Protein AF-A0A2S0Q8B3-F1 (afdb_monomer_lite)

Sequence (144 aa):
MQTRIHRLAHELIDRAQSKGKMDLIHDFALPIPMVVISEMLGVAEQDRAAFHHWSRVMTSTSKPIDGILAIPCLYQLVRFLRRLFREHRRNPQDDLTSALLQAESDGSKLSEDELIAMVALLLTAGHETTVNDIYAGLTKLVDV

Foldseek 3Di:
DVVVLVVLQVVLVVVCVVVVHDPCLVSHQQVRLLVVLCVQLVNDPVCSVLLSVLLCLLQPPPDPDPPVNNVVSVVVNLVVLVVSLVVCVVPPDPHPSNVLQPDDDPNHRDDSVSSVVVSSCSSRVRRPVSSVVSVVVVVVVPVD

Radius of gyration: 16.81 Å; chains: 1; bounding box: 39×33×42 Å

InterPro domains:
  IPR001128 Cytochrome P450 [PF00067] (80-142)
  IPR002397 Cytochrome P450, B-class [PR00359] (23-39)
  IPR002397 Cytochrome P450, B-class [PR00359] (40-55)
  IPR002397 Cytochrome P450, B-class [PR00359] (79-101)
  IPR036396 Cytochrome P450 superfamily [G3DSA:1.10.630.10] (1-143)
  IPR036396 Cytochrome P450 superfamily [SSF48264] (1-141)

Structure (mmCIF, N/CA/C/O backbone):
data_AF-A0A2S0Q8B3-F1
#
_entry.id   AF-A0A2S0Q8B3-F1
#
loop_
_atom_site.group_PDB
_atom_site.id
_atom_site.type_symbol
_atom_site.label_atom_id
_atom_site.label_alt_id
_atom_site.label_comp_id
_atom_site.label_asym_id
_atom_site.label_entity_id
_atom_site.label_seq_id
_atom_site.pdbx_PDB_ins_code
_atom_site.Cartn_x
_atom_site.Cartn_y
_atom_site.Cartn_z
_atom_site.occupancy
_atom_site.B_iso_or_equiv
_atom_site.auth_seq_id
_atom_site.auth_comp_id
_atom_site.auth_asym_id
_atom_site.auth_atom_id
_atom_site.pdbx_PDB_model_num
ATOM 1 N N . MET A 1 1 ? -10.451 4.123 -9.032 1.00 89.75 1 MET A N 1
ATOM 2 C CA . MET A 1 1 ? -9.928 4.055 -7.646 1.00 89.75 1 MET A CA 1
ATOM 3 C C . MET A 1 1 ? -10.877 4.647 -6.595 1.00 89.75 1 MET A C 1
ATOM 5 O O . MET A 1 1 ? -11.145 3.970 -5.615 1.00 89.75 1 MET A O 1
ATOM 9 N N . GLN A 1 2 ? -11.452 5.844 -6.778 1.00 92.50 2 GLN A N 1
ATOM 10 C CA . GLN A 1 2 ? -12.346 6.476 -5.782 1.00 92.50 2 GLN A CA 1
ATOM 11 C C . GLN A 1 2 ? -13.451 5.553 -5.229 1.00 92.50 2 GLN A C 1
ATOM 13 O O . GLN A 1 2 ? -13.581 5.401 -4.017 1.00 92.50 2 GLN A O 1
ATOM 18 N N . THR A 1 3 ? -14.200 4.870 -6.102 1.00 95.88 3 THR A N 1
ATOM 19 C CA . THR A 1 3 ? -15.248 3.911 -5.703 1.00 95.88 3 THR A CA 1
ATOM 20 C C . THR A 1 3 ? -14.720 2.805 -4.788 1.00 95.88 3 THR A C 1
ATOM 22 O O . THR A 1 3 ? -15.410 2.367 -3.870 1.00 95.88 3 THR A O 1
ATOM 25 N N . ARG A 1 4 ? -13.483 2.355 -5.017 1.00 93.75 4 ARG A N 1
ATOM 26 C CA . ARG A 1 4 ? -12.845 1.307 -4.223 1.00 93.75 4 ARG A CA 1
ATOM 27 C C . ARG A 1 4 ? -12.449 1.809 -2.837 1.00 93.75 4 ARG A C 1
ATOM 29 O O . ARG A 1 4 ? -12.716 1.109 -1.864 1.00 93.75 4 ARG A O 1
ATOM 36 N N . ILE A 1 5 ? -11.898 3.020 -2.749 1.00 95.75 5 ILE A N 1
ATOM 37 C CA . ILE A 1 5 ? -11.585 3.686 -1.474 1.00 95.75 5 ILE A CA 1
ATOM 38 C C . ILE A 1 5 ? -12.863 3.874 -0.651 1.00 95.75 5 ILE A C 1
ATOM 40 O O . ILE A 1 5 ? -12.891 3.516 0.522 1.00 95.75 5 ILE A O 1
ATOM 44 N N . HIS A 1 6 ? -13.945 4.353 -1.275 1.00 96.69 6 HIS A N 1
ATOM 45 C CA . HIS A 1 6 ? -15.244 4.485 -0.610 1.00 96.69 6 HIS A CA 1
ATOM 46 C C . HIS A 1 6 ? -15.729 3.146 -0.057 1.00 96.69 6 HIS A C 1
ATOM 48 O O . HIS A 1 6 ? -16.119 3.073 1.105 1.00 96.69 6 HIS A O 1
ATOM 54 N N . ARG A 1 7 ? -15.677 2.080 -0.863 1.00 97.31 7 ARG A N 1
ATOM 55 C CA . ARG A 1 7 ? -16.078 0.743 -0.417 1.00 97.31 7 ARG A CA 1
ATOM 56 C C . ARG A 1 7 ? -15.231 0.261 0.759 1.00 97.31 7 ARG A C 1
ATOM 58 O O . ARG A 1 7 ? -15.790 -0.207 1.739 1.00 97.31 7 ARG A O 1
ATOM 65 N N . LEU A 1 8 ? -13.910 0.427 0.682 1.00 96.62 8 LEU A N 1
ATOM 66 C CA . LEU A 1 8 ? -12.996 0.050 1.760 1.00 96.62 8 LEU A CA 1
ATOM 67 C C . LEU A 1 8 ? -13.329 0.782 3.063 1.00 96.62 8 LEU A C 1
ATOM 69 O O . LEU A 1 8 ? -13.400 0.157 4.113 1.00 96.62 8 LEU A O 1
ATOM 73 N N . AL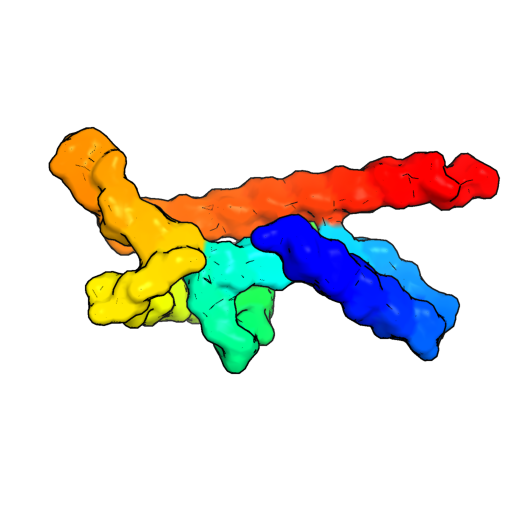A A 1 9 ? -13.557 2.094 2.997 1.00 96.31 9 ALA A N 1
ATOM 74 C CA . ALA A 1 9 ? -13.921 2.874 4.173 1.00 96.31 9 ALA A CA 1
ATOM 75 C C . ALA A 1 9 ? -15.216 2.355 4.819 1.00 96.31 9 ALA A C 1
ATOM 77 O O . ALA A 1 9 ? -15.246 2.165 6.032 1.00 96.31 9 ALA A O 1
ATOM 78 N N . HIS A 1 10 ? -16.247 2.050 4.023 1.00 97.12 10 HIS A N 1
ATOM 79 C CA . HIS A 1 10 ? -17.493 1.472 4.540 1.00 97.12 10 HIS A CA 1
ATOM 80 C C . HIS A 1 10 ? -17.265 0.084 5.151 1.00 97.12 10 HIS A C 1
ATOM 82 O O . HIS A 1 10 ? -17.685 -0.152 6.274 1.00 97.12 10 HIS A O 1
ATOM 88 N N . GLU A 1 11 ? -16.510 -0.796 4.485 1.00 96.50 11 GLU A N 1
ATOM 89 C CA . GLU A 1 11 ? -16.175 -2.128 5.011 1.00 96.50 11 GLU A CA 1
ATOM 90 C C . GLU A 1 11 ? -15.476 -2.058 6.381 1.00 96.50 11 GLU A C 1
ATOM 92 O O . GLU A 1 11 ? -15.726 -2.891 7.254 1.00 96.50 11 GLU A O 1
ATOM 97 N N . LEU A 1 12 ? -14.584 -1.084 6.580 1.00 95.94 12 LEU A N 1
ATOM 98 C CA . LEU A 1 12 ? -13.888 -0.883 7.853 1.00 95.94 12 LEU A CA 1
ATOM 99 C C . LEU A 1 12 ? -14.830 -0.328 8.933 1.00 95.94 12 LEU A C 1
ATOM 101 O O . LEU A 1 12 ? -14.797 -0.805 10.069 1.00 95.94 12 LEU A O 1
ATOM 105 N N . ILE A 1 13 ? -15.704 0.615 8.572 1.00 95.31 13 ILE A N 1
ATOM 106 C CA . ILE A 1 13 ? -16.716 1.181 9.476 1.00 95.31 13 ILE A CA 1
ATOM 107 C C . ILE A 1 13 ? -17.717 0.106 9.910 1.00 95.31 13 ILE A C 1
ATOM 109 O O . ILE A 1 13 ? -17.953 -0.045 11.106 1.00 95.31 13 ILE A O 1
ATOM 113 N N . ASP A 1 14 ? -18.239 -0.699 8.984 1.00 96.75 14 ASP A N 1
ATOM 114 C CA . ASP A 1 14 ? -19.199 -1.773 9.274 1.00 96.75 14 ASP A CA 1
ATOM 115 C C . ASP A 1 14 ? -18.602 -2.805 10.249 1.00 96.75 14 ASP A C 1
ATOM 117 O O . ASP A 1 14 ? -19.239 -3.247 11.215 1.00 96.75 14 ASP A O 1
ATOM 121 N N . ARG A 1 15 ? -17.321 -3.153 10.057 1.00 94.56 15 ARG A N 1
ATOM 122 C CA . ARG A 1 15 ? -16.579 -4.025 10.982 1.00 94.56 15 ARG A CA 1
ATOM 123 C C . ARG A 1 15 ? -16.430 -3.399 12.363 1.00 94.56 15 ARG A C 1
ATOM 125 O O . ARG A 1 15 ? -16.565 -4.109 13.355 1.00 94.56 15 ARG A O 1
ATOM 132 N N . ALA A 1 16 ? -16.157 -2.104 12.458 1.00 93.62 16 ALA A N 1
ATOM 133 C CA . ALA A 1 16 ? -16.065 -1.423 13.745 1.00 93.62 16 ALA A CA 1
ATOM 134 C C . ALA A 1 16 ? -17.433 -1.315 14.440 1.00 93.62 16 ALA A C 1
ATOM 136 O O . ALA A 1 16 ? -17.542 -1.565 15.642 1.00 93.62 16 ALA A O 1
ATOM 137 N N . GLN A 1 17 ? -18.495 -1.035 13.681 1.00 94.00 17 GLN A N 1
ATOM 138 C CA . GLN A 1 17 ? -19.859 -0.944 14.192 1.00 94.00 17 GLN A CA 1
ATOM 139 C C . GLN A 1 17 ? -20.316 -2.269 14.811 1.00 94.00 17 GLN A C 1
ATOM 141 O O . GLN A 1 17 ? -20.856 -2.271 15.914 1.00 94.00 17 GLN A O 1
ATOM 146 N N . SER A 1 18 ? -20.020 -3.403 14.166 1.00 93.69 18 SER A N 1
ATOM 147 C CA . SER A 1 18 ? -20.320 -4.730 14.731 1.00 93.69 18 SER A CA 1
ATOM 148 C C . SER A 1 18 ? -19.560 -5.044 16.031 1.00 93.69 18 SER A C 1
ATOM 150 O O . SER A 1 18 ? -20.060 -5.802 16.858 1.00 93.69 18 SER A O 1
ATOM 152 N N . LYS A 1 19 ? -18.386 -4.434 16.257 1.00 92.88 19 LYS A N 1
ATOM 153 C CA . LYS A 1 19 ? -17.630 -4.530 17.522 1.00 92.88 19 LYS A CA 1
ATOM 154 C C . LYS A 1 19 ? -18.133 -3.562 18.604 1.00 92.88 19 LYS A C 1
ATOM 156 O O . LYS A 1 19 ? -17.756 -3.719 19.764 1.00 92.88 19 LYS A O 1
ATOM 161 N N . GLY A 1 20 ? -18.904 -2.534 18.236 1.00 94.00 20 GLY A N 1
ATOM 162 C CA . GLY A 1 20 ? -19.355 -1.458 19.128 1.00 94.00 20 GLY A CA 1
ATOM 163 C C . GLY A 1 20 ? -18.250 -0.503 19.605 1.00 94.00 20 GLY A C 1
ATOM 164 O O . GLY A 1 20 ? -18.497 0.341 20.461 1.00 94.00 20 GLY A O 1
ATOM 165 N N . LYS A 1 21 ? -17.026 -0.641 19.082 1.00 92.00 21 LYS A N 1
ATOM 166 C CA . LYS A 1 21 ? -15.867 0.209 19.385 1.00 92.00 21 LYS A CA 1
ATOM 167 C C . LYS A 1 21 ? -14.875 0.182 18.225 1.00 92.00 21 LYS A C 1
ATOM 169 O O . LYS A 1 21 ? -14.818 -0.802 17.488 1.00 92.00 21 LYS A O 1
ATOM 174 N N . MET A 1 22 ? -14.065 1.229 18.116 1.00 92.25 22 MET A N 1
ATOM 175 C CA . MET A 1 22 ? -13.051 1.376 17.075 1.00 92.25 22 MET A CA 1
ATOM 176 C C . MET A 1 22 ? -11.777 1.972 17.665 1.00 92.25 22 MET A C 1
ATOM 178 O O . MET A 1 22 ? -11.832 3.023 18.300 1.00 92.25 22 MET A O 1
ATOM 182 N N . ASP A 1 23 ? -10.636 1.335 17.421 1.00 92.62 23 ASP A N 1
ATOM 183 C CA . ASP A 1 23 ? -9.356 2.035 17.464 1.00 92.62 23 ASP A CA 1
ATOM 184 C C . ASP A 1 23 ? -9.181 2.744 16.121 1.00 92.62 23 ASP A C 1
ATOM 186 O O . ASP A 1 23 ? -8.965 2.096 15.098 1.00 92.62 23 ASP A O 1
ATOM 190 N N . LEU A 1 24 ? -9.313 4.071 16.099 1.00 92.06 24 LEU A N 1
ATOM 191 C CA . LEU A 1 24 ? -9.297 4.822 14.845 1.00 92.06 24 LEU A CA 1
ATOM 192 C C . LEU A 1 24 ? -8.033 4.555 14.012 1.00 92.06 24 LEU A C 1
ATOM 194 O O . LEU A 1 24 ? -8.102 4.468 12.786 1.00 92.06 24 LEU A O 1
ATOM 198 N N . ILE A 1 25 ? -6.880 4.411 14.662 1.00 91.19 25 ILE A N 1
ATOM 199 C CA . ILE A 1 25 ? -5.616 4.213 13.963 1.00 91.19 25 ILE A CA 1
ATOM 200 C C . ILE A 1 25 ? -5.538 2.784 13.427 1.00 91.19 25 ILE A C 1
ATOM 202 O O . ILE A 1 25 ? -5.295 2.582 12.237 1.00 91.19 25 ILE A O 1
ATOM 206 N N . HIS A 1 26 ? -5.767 1.788 14.282 1.00 90.81 26 HIS A N 1
ATOM 207 C CA . HIS A 1 26 ? -5.584 0.383 13.918 1.00 90.81 26 HIS A CA 1
ATOM 208 C C . HIS A 1 26 ? -6.719 -0.205 13.078 1.00 90.81 26 HIS A C 1
ATOM 210 O O . HIS A 1 26 ? -6.443 -1.000 12.178 1.00 90.81 26 HIS A O 1
ATOM 216 N N . ASP A 1 27 ? -7.967 0.176 13.342 1.00 93.12 27 ASP A N 1
ATOM 217 C CA . ASP A 1 27 ? -9.138 -0.369 12.655 1.00 93.12 27 ASP A CA 1
ATOM 218 C C . ASP A 1 27 ? -9.503 0.414 11.377 1.00 93.12 27 ASP A C 1
ATOM 220 O O . ASP A 1 27 ? -10.187 -0.148 10.523 1.00 93.12 27 ASP A O 1
ATOM 224 N N . PHE A 1 28 ? -9.052 1.669 11.205 1.00 94.06 28 PHE A N 1
ATOM 225 C CA . PHE A 1 28 ? -9.476 2.515 10.075 1.00 94.06 28 PHE A CA 1
ATOM 226 C C . PHE A 1 28 ? -8.332 3.225 9.332 1.00 94.06 28 PHE A C 1
ATOM 228 O O . PHE A 1 28 ? -8.174 3.018 8.128 1.00 94.06 28 PHE A O 1
ATOM 235 N N . ALA A 1 29 ? -7.502 4.020 10.012 1.00 93.94 29 ALA A N 1
ATOM 236 C CA . ALA A 1 29 ? -6.511 4.867 9.341 1.00 93.94 29 ALA A CA 1
ATOM 237 C C . ALA A 1 29 ? -5.344 4.075 8.726 1.00 93.94 29 ALA A C 1
ATOM 239 O O . ALA A 1 29 ? -4.958 4.351 7.594 1.00 93.94 29 ALA A O 1
ATOM 240 N N . LEU A 1 30 ? -4.796 3.073 9.427 1.00 91.50 30 LEU A N 1
ATOM 241 C CA . LEU A 1 30 ? -3.690 2.241 8.924 1.00 91.50 30 LEU A CA 1
ATOM 242 C C . LEU A 1 30 ? -4.091 1.317 7.756 1.00 91.50 30 LEU A C 1
AT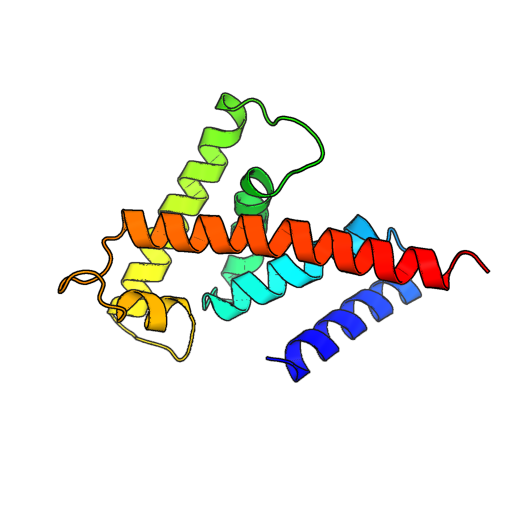OM 244 O O . LEU A 1 30 ? -3.313 1.212 6.800 1.00 91.50 30 LEU A O 1
ATOM 248 N N . PRO A 1 31 ? -5.257 0.632 7.783 1.00 92.75 31 PRO A N 1
ATOM 249 C CA . PRO A 1 31 ? -5.653 -0.256 6.691 1.00 92.75 31 PRO A CA 1
ATOM 250 C C . PRO A 1 31 ? -5.839 0.444 5.341 1.00 92.75 31 PRO A C 1
ATOM 252 O O . PRO A 1 31 ? -5.499 -0.138 4.312 1.00 92.75 31 PRO A O 1
ATOM 255 N N . ILE A 1 32 ? -6.356 1.678 5.328 1.00 95.00 32 ILE A N 1
ATOM 256 C CA . ILE A 1 32 ? -6.723 2.386 4.092 1.00 95.00 32 ILE A CA 1
ATOM 257 C C . ILE A 1 32 ? -5.547 2.538 3.113 1.00 95.00 32 ILE A C 1
ATOM 259 O O . ILE A 1 32 ? -5.624 1.967 2.022 1.00 95.00 32 ILE A O 1
ATOM 263 N N . PRO A 1 33 ? -4.450 3.243 3.449 1.00 93.88 33 PRO A N 1
ATOM 264 C CA . PRO A 1 33 ? -3.353 3.445 2.508 1.00 93.88 33 PRO A CA 1
ATOM 265 C C . PRO A 1 33 ? -2.671 2.128 2.140 1.00 93.88 33 PRO A C 1
ATOM 267 O O . PRO A 1 33 ? -2.292 1.934 0.990 1.00 93.88 33 PRO A O 1
ATOM 270 N N . MET A 1 34 ? -2.563 1.187 3.082 1.00 93.19 34 MET A N 1
ATOM 271 C CA . MET A 1 34 ? -1.912 -0.099 2.835 1.00 93.19 34 MET A CA 1
ATOM 272 C C . MET A 1 34 ? -2.670 -0.937 1.791 1.00 93.19 34 MET A C 1
ATOM 274 O O . MET A 1 34 ? -2.069 -1.461 0.850 1.00 93.19 34 MET A O 1
ATOM 278 N N . VAL A 1 35 ? -3.999 -1.030 1.913 1.00 94.44 35 VAL A N 1
ATOM 279 C CA . VAL A 1 35 ? -4.840 -1.727 0.929 1.00 94.44 35 VAL A CA 1
ATOM 280 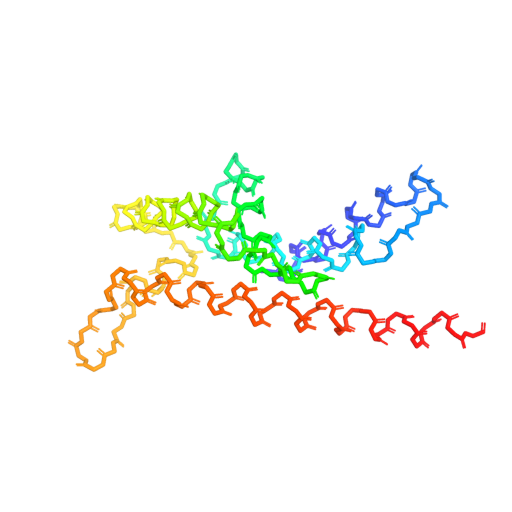C C . VAL A 1 35 ? -4.783 -1.010 -0.417 1.00 94.44 35 VAL A C 1
ATOM 282 O O . VAL A 1 35 ? -4.513 -1.659 -1.426 1.00 94.44 35 VAL A O 1
ATOM 285 N N . VAL A 1 36 ? -4.967 0.314 -0.431 1.00 95.06 36 VAL A N 1
ATOM 286 C CA . VAL A 1 36 ? -4.988 1.113 -1.666 1.00 95.06 36 VAL A CA 1
ATOM 287 C C . VAL A 1 36 ? -3.671 0.991 -2.427 1.00 95.06 36 VAL A C 1
ATOM 289 O O . VAL A 1 36 ? -3.697 0.681 -3.615 1.00 95.06 36 VAL A O 1
ATOM 292 N N . ILE A 1 37 ? -2.525 1.143 -1.758 1.00 94.94 37 ILE A N 1
ATOM 293 C CA . ILE A 1 37 ? -1.210 1.010 -2.398 1.00 94.94 37 ILE A CA 1
ATOM 294 C C . ILE A 1 37 ? -1.009 -0.413 -2.925 1.00 94.94 37 ILE A C 1
ATOM 296 O O . ILE A 1 37 ? -0.590 -0.576 -4.067 1.00 94.94 37 ILE A O 1
ATOM 300 N N . SER A 1 38 ? -1.357 -1.453 -2.155 1.00 95.38 38 SER A N 1
ATOM 301 C CA . SER A 1 38 ? -1.221 -2.834 -2.645 1.00 95.38 38 SER A CA 1
ATOM 302 C C . SER A 1 38 ? -2.081 -3.109 -3.884 1.00 95.38 38 SER A C 1
ATOM 304 O O . SER A 1 38 ? -1.632 -3.785 -4.805 1.00 95.38 38 SER A O 1
ATOM 306 N N . GLU A 1 39 ? -3.286 -2.538 -3.953 1.00 95.38 39 GLU A N 1
ATOM 307 C CA . GLU A 1 39 ? -4.156 -2.655 -5.125 1.00 95.38 39 GLU A CA 1
ATOM 308 C C . GLU A 1 39 ? -3.625 -1.867 -6.320 1.00 95.38 39 GLU A C 1
ATOM 310 O O . GLU A 1 39 ? -3.621 -2.388 -7.431 1.00 95.38 39 GLU A O 1
ATOM 315 N N . MET A 1 40 ? -3.122 -0.649 -6.100 1.00 95.25 40 MET A N 1
ATOM 316 C CA . MET A 1 40 ? -2.498 0.154 -7.156 1.00 95.25 40 MET A CA 1
ATOM 317 C C . MET A 1 40 ? -1.266 -0.528 -7.751 1.00 95.25 40 MET A C 1
ATOM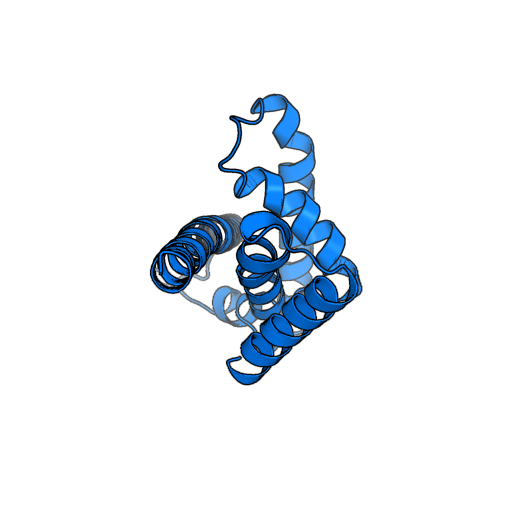 319 O O . MET A 1 40 ? -1.026 -0.396 -8.944 1.00 95.25 40 MET A O 1
ATOM 323 N N . LEU A 1 41 ? -0.497 -1.256 -6.940 1.00 96.06 41 LEU A N 1
ATOM 324 C CA . LEU A 1 41 ? 0.674 -2.020 -7.377 1.00 96.06 41 LEU A CA 1
ATOM 325 C C . LEU A 1 41 ? 0.324 -3.337 -8.089 1.00 96.06 41 LEU A C 1
ATOM 327 O O . LEU A 1 41 ? 1.242 -4.056 -8.478 1.00 96.06 41 LEU A O 1
ATOM 331 N N . GLY A 1 42 ? -0.954 -3.693 -8.235 1.00 96.19 42 GLY A N 1
ATOM 332 C CA . GLY A 1 42 ? -1.336 -4.958 -8.870 1.00 96.19 42 GLY A CA 1
ATOM 333 C C . GLY A 1 42 ? -1.099 -6.188 -7.986 1.00 96.19 42 GLY A C 1
ATOM 334 O O . GLY A 1 42 ? -0.971 -7.307 -8.482 1.00 96.19 42 GLY A O 1
ATOM 335 N N . VAL A 1 43 ? -1.024 -6.025 -6.659 1.00 97.12 43 VAL A N 1
ATOM 336 C CA . VAL A 1 43 ? -0.856 -7.164 -5.744 1.00 97.12 43 VAL A CA 1
ATOM 337 C C . VAL A 1 43 ? -2.134 -8.004 -5.719 1.00 97.12 43 VAL A C 1
ATOM 339 O O . VAL A 1 43 ? -3.209 -7.546 -5.303 1.00 97.12 43 VAL A O 1
ATOM 342 N N . ALA A 1 44 ? -1.998 -9.264 -6.133 1.00 94.94 44 ALA A N 1
ATOM 343 C CA . ALA A 1 44 ? -3.082 -10.234 -6.135 1.00 94.94 44 ALA A CA 1
ATOM 344 C C . ALA A 1 44 ? -3.642 -10.456 -4.723 1.00 94.94 44 ALA A C 1
ATOM 346 O O . ALA A 1 44 ? -2.906 -10.427 -3.736 1.00 94.94 44 ALA A O 1
ATOM 347 N N . GLU A 1 45 ? -4.951 -10.686 -4.621 1.00 92.19 45 GLU A N 1
ATOM 348 C CA . GLU A 1 45 ? -5.674 -10.747 -3.345 1.00 92.19 45 GLU A CA 1
ATOM 349 C C . GLU A 1 45 ? -5.059 -11.742 -2.352 1.00 92.19 45 GLU A C 1
ATOM 351 O O . GLU A 1 45 ? -4.848 -11.396 -1.189 1.00 92.19 45 GLU A O 1
ATOM 356 N N . GLN A 1 46 ? -4.671 -12.928 -2.830 1.00 94.81 46 GLN A N 1
ATOM 357 C CA . GLN A 1 46 ? -4.045 -13.973 -2.018 1.00 94.81 46 GLN A CA 1
ATOM 358 C C . GLN A 1 46 ? -2.689 -13.573 -1.415 1.00 94.81 46 GLN A C 1
ATOM 360 O O . GLN A 1 46 ? -2.285 -14.119 -0.391 1.00 94.81 46 GLN A O 1
ATOM 365 N N . ASP A 1 47 ? -1.983 -12.623 -2.031 1.00 95.94 47 ASP A N 1
ATOM 366 C CA . ASP A 1 47 ? -0.663 -12.176 -1.593 1.00 95.94 47 ASP A CA 1
ATOM 367 C C . ASP A 1 47 ? -0.731 -10.930 -0.688 1.00 95.94 47 ASP A C 1
ATOM 369 O O . ASP A 1 47 ? 0.242 -10.620 0.005 1.00 95.94 47 ASP A O 1
ATOM 373 N N . ARG A 1 48 ? -1.871 -10.219 -0.644 1.00 93.31 48 ARG A N 1
ATOM 374 C CA . ARG A 1 48 ? -2.002 -8.931 0.067 1.00 93.31 48 ARG A CA 1
ATOM 375 C C . ARG A 1 48 ? -1.676 -9.033 1.547 1.00 93.31 48 ARG A C 1
ATOM 377 O O . ARG A 1 48 ? -0.959 -8.183 2.058 1.00 93.31 48 ARG A O 1
ATOM 384 N N . ALA A 1 49 ? -2.146 -10.078 2.229 1.00 92.69 49 ALA A N 1
ATOM 385 C CA . ALA A 1 49 ? -1.889 -10.249 3.659 1.00 92.69 49 ALA A CA 1
ATOM 386 C C . ALA A 1 49 ? -0.386 -10.382 3.964 1.00 92.69 49 ALA A C 1
ATOM 388 O O . ALA A 1 49 ? 0.119 -9.768 4.905 1.00 92.69 49 ALA A O 1
ATOM 389 N N . ALA A 1 50 ? 0.338 -11.147 3.143 1.00 93.81 50 ALA A N 1
ATOM 390 C CA . ALA A 1 50 ? 1.775 -11.330 3.294 1.00 93.81 50 ALA A CA 1
ATOM 391 C C . ALA A 1 50 ? 2.537 -10.044 2.938 1.00 93.81 50 ALA A C 1
ATOM 393 O O . ALA A 1 50 ? 3.394 -9.603 3.703 1.00 93.81 50 ALA A O 1
ATOM 394 N N . PHE A 1 51 ? 2.152 -9.391 1.837 1.00 94.88 51 PHE A N 1
ATOM 395 C CA . PHE A 1 51 ? 2.687 -8.091 1.441 1.00 94.88 51 PHE A CA 1
ATOM 396 C C . PHE A 1 51 ? 2.521 -7.048 2.554 1.00 94.88 51 PHE A C 1
ATOM 398 O O . PHE A 1 51 ? 3.507 -6.458 2.983 1.00 94.88 51 PHE A O 1
ATOM 405 N N . HIS A 1 52 ? 1.313 -6.889 3.104 1.00 92.12 52 HIS A N 1
ATOM 406 C CA . HIS A 1 52 ? 1.038 -5.959 4.207 1.00 92.12 52 HIS A CA 1
ATOM 407 C C . HIS A 1 52 ? 1.880 -6.266 5.443 1.00 92.12 52 HIS A C 1
ATOM 409 O O . HIS A 1 52 ? 2.390 -5.346 6.081 1.0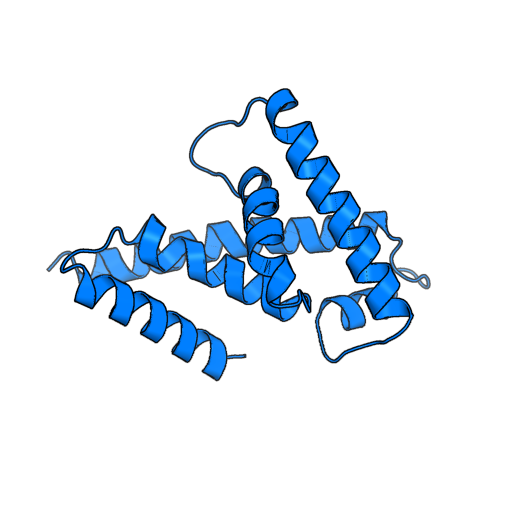0 92.12 52 HIS A O 1
ATOM 415 N N . HIS A 1 53 ? 2.047 -7.548 5.776 1.00 91.19 53 HIS A N 1
ATOM 416 C CA . HIS A 1 53 ? 2.870 -7.964 6.906 1.00 91.19 53 HIS A CA 1
ATOM 417 C C . HIS A 1 53 ? 4.330 -7.519 6.744 1.00 91.19 53 HIS A C 1
ATOM 419 O O . HIS A 1 53 ? 4.887 -6.926 7.667 1.00 91.19 53 HIS A O 1
ATOM 425 N N . TRP A 1 54 ? 4.935 -7.746 5.574 1.00 92.56 54 TRP A N 1
ATOM 426 C CA . TRP A 1 54 ? 6.320 -7.338 5.328 1.00 92.56 54 TRP A CA 1
ATOM 427 C C . TRP A 1 54 ? 6.470 -5.818 5.187 1.00 92.56 54 TRP A C 1
ATOM 429 O O . TRP A 1 54 ? 7.418 -5.249 5.725 1.00 92.56 54 TRP A O 1
ATOM 439 N N . SER A 1 55 ? 5.516 -5.145 4.536 1.00 90.25 55 SER A N 1
ATOM 440 C CA . SER A 1 55 ? 5.512 -3.686 4.367 1.00 90.25 55 SER A CA 1
ATOM 441 C C . SER A 1 55 ? 5.370 -2.934 5.688 1.00 90.25 55 SER A C 1
ATOM 443 O O . SER A 1 55 ? 5.930 -1.851 5.830 1.00 90.25 55 SER A O 1
ATOM 445 N N . ARG A 1 56 ? 4.694 -3.512 6.689 1.00 86.44 56 ARG A N 1
ATOM 446 C CA . ARG A 1 56 ? 4.522 -2.884 8.009 1.00 86.44 56 ARG A CA 1
ATOM 447 C C . ARG A 1 56 ? 5.847 -2.579 8.708 1.00 86.44 56 ARG A C 1
ATOM 449 O O . ARG A 1 56 ? 5.912 -1.633 9.482 1.00 86.44 56 ARG A O 1
ATOM 456 N N . VAL A 1 57 ? 6.900 -3.350 8.438 1.00 82.62 57 VAL A N 1
ATOM 457 C CA . VAL A 1 57 ? 8.237 -3.088 8.994 1.00 82.62 57 VAL A CA 1
ATOM 458 C C . VAL A 1 57 ? 8.823 -1.789 8.439 1.00 82.62 57 VAL A C 1
ATOM 460 O O . VAL A 1 57 ? 9.487 -1.063 9.169 1.00 82.62 57 VAL A O 1
ATOM 463 N N . MET A 1 58 ? 8.535 -1.462 7.178 1.00 79.75 58 MET A N 1
ATOM 464 C CA . MET A 1 58 ? 8.984 -0.209 6.568 1.00 79.75 58 MET A CA 1
ATOM 465 C C . MET A 1 58 ? 8.170 1.001 7.003 1.00 79.75 58 MET A C 1
ATOM 467 O O . MET A 1 58 ? 8.701 2.103 7.030 1.00 79.75 58 MET A O 1
ATOM 471 N N . THR A 1 59 ? 6.887 0.807 7.304 1.00 79.38 59 THR A N 1
ATOM 472 C CA . THR A 1 59 ? 5.958 1.906 7.594 1.00 79.38 59 THR A CA 1
ATOM 473 C C . THR A 1 59 ? 5.659 2.075 9.086 1.00 79.38 59 THR A C 1
ATOM 475 O O . THR A 1 59 ? 4.785 2.850 9.470 1.00 79.38 59 THR A O 1
ATOM 478 N N . SER A 1 60 ? 6.337 1.314 9.948 1.00 73.56 60 SER A N 1
ATOM 479 C CA . SER A 1 60 ? 6.136 1.360 11.395 1.00 73.56 60 SER A CA 1
ATOM 480 C C . SER A 1 60 ? 6.735 2.633 11.992 1.00 73.56 60 SER A C 1
ATOM 482 O O . SER A 1 60 ? 7.943 2.728 12.183 1.00 73.56 60 SER A O 1
ATOM 484 N N . THR A 1 61 ? 5.868 3.555 12.403 1.00 58.66 61 THR A N 1
ATOM 485 C CA . THR A 1 61 ? 6.231 4.809 13.088 1.00 58.66 61 THR A CA 1
ATOM 486 C C . THR A 1 61 ? 6.350 4.671 14.610 1.00 58.66 61 THR A C 1
ATOM 488 O O . THR A 1 61 ? 6.837 5.572 15.287 1.00 58.66 61 THR A O 1
ATOM 491 N N . SER A 1 62 ? 5.883 3.555 15.183 1.00 55.97 62 SER A N 1
ATOM 492 C CA . SER A 1 62 ? 5.597 3.453 16.625 1.00 55.97 62 SER A CA 1
ATOM 493 C C . SER A 1 62 ? 6.809 3.087 17.485 1.00 55.97 62 SER A C 1
ATOM 495 O O . SER A 1 62 ? 6.828 3.392 18.676 1.00 55.97 62 SER A O 1
ATOM 497 N N . LYS A 1 63 ? 7.796 2.386 16.917 1.00 58.09 63 LYS A N 1
ATOM 498 C CA . LYS A 1 63 ? 9.051 1.998 17.579 1.00 58.09 63 LYS A CA 1
ATOM 499 C C . LYS A 1 63 ? 10.149 1.866 16.524 1.00 58.09 63 LYS A C 1
ATOM 501 O O . LYS A 1 63 ? 9.855 1.312 15.463 1.00 58.09 63 LYS A O 1
ATOM 506 N N . PRO A 1 64 ? 11.398 2.274 16.816 1.00 56.75 64 PRO A N 1
ATOM 507 C CA . PRO A 1 64 ? 12.541 1.826 16.037 1.00 56.75 64 PRO A CA 1
ATOM 508 C C . PRO A 1 64 ? 12.536 0.301 16.078 1.00 56.75 64 PRO A C 1
ATOM 510 O O . PRO A 1 64 ? 12.718 -0.304 17.137 1.00 56.75 64 PRO A O 1
ATOM 513 N N . ILE A 1 65 ? 12.235 -0.329 14.948 1.00 63.16 65 ILE A N 1
ATOM 514 C CA . ILE A 1 65 ? 12.488 -1.755 14.805 1.00 63.16 65 ILE A CA 1
ATOM 515 C C . ILE A 1 65 ? 14.007 -1.877 14.821 1.00 63.16 65 ILE A C 1
ATOM 517 O O . ILE A 1 65 ? 14.685 -1.129 14.116 1.00 63.16 65 ILE A O 1
ATOM 521 N N . ASP A 1 66 ? 14.542 -2.773 15.650 1.00 68.19 66 ASP A N 1
ATOM 522 C CA . ASP A 1 66 ? 15.957 -3.116 15.562 1.00 68.19 66 ASP A CA 1
ATOM 523 C C . ASP A 1 66 ? 16.243 -3.468 14.099 1.00 68.19 66 ASP A C 1
ATOM 525 O O . ASP A 1 66 ? 15.620 -4.377 13.541 1.00 68.19 66 ASP A O 1
ATOM 529 N N . GLY A 1 67 ? 17.135 -2.704 13.463 1.00 69.06 67 GLY A N 1
ATOM 530 C CA . GLY A 1 67 ? 17.420 -2.842 12.041 1.00 69.06 67 GLY A CA 1
ATOM 531 C C . GLY A 1 67 ? 17.761 -4.284 11.668 1.00 69.06 67 GLY A C 1
ATOM 532 O O . GLY A 1 67 ? 17.408 -4.718 10.577 1.00 69.06 67 GLY A O 1
ATOM 533 N N . ILE A 1 68 ? 18.340 -5.055 12.598 1.00 75.69 68 ILE A N 1
ATOM 534 C CA . ILE A 1 68 ? 18.649 -6.477 12.426 1.00 75.69 68 ILE A CA 1
ATOM 535 C C . ILE A 1 68 ? 17.373 -7.332 12.386 1.00 75.69 68 ILE A C 1
ATOM 537 O O . ILE A 1 68 ? 17.243 -8.210 11.531 1.00 75.69 68 ILE A O 1
ATOM 541 N N . LEU A 1 69 ? 16.402 -7.063 13.262 1.00 79.38 69 LEU A N 1
ATOM 542 C CA . LEU A 1 69 ? 15.125 -7.787 13.307 1.00 79.38 69 LEU A CA 1
ATOM 543 C C . LEU A 1 69 ? 14.234 -7.492 12.088 1.00 79.38 69 LEU A C 1
ATOM 545 O O . LEU A 1 69 ? 13.386 -8.312 11.737 1.00 79.38 69 LEU A O 1
ATOM 549 N N . ALA A 1 70 ? 14.439 -6.355 11.417 1.00 84.19 70 ALA A N 1
ATOM 550 C CA . ALA A 1 70 ? 13.732 -5.988 10.189 1.00 84.19 70 ALA A CA 1
ATOM 551 C C . ALA A 1 70 ? 14.226 -6.744 8.939 1.00 84.19 70 ALA A C 1
ATOM 553 O O . ALA A 1 70 ? 13.449 -6.929 7.995 1.00 84.19 70 ALA A O 1
ATOM 554 N N . ILE A 1 71 ? 15.488 -7.204 8.926 1.00 87.19 71 ILE A N 1
ATOM 555 C CA . ILE A 1 71 ? 16.148 -7.799 7.745 1.00 87.19 71 ILE A CA 1
ATOM 556 C C . ILE A 1 71 ? 15.317 -8.919 7.101 1.00 87.19 71 ILE A C 1
ATOM 558 O O . ILE A 1 71 ? 15.129 -8.872 5.883 1.00 87.19 71 ILE A O 1
ATOM 562 N N . PRO A 1 72 ? 14.773 -9.905 7.846 1.00 90.38 72 PRO A N 1
ATOM 563 C CA . PRO A 1 72 ? 14.022 -10.996 7.228 1.00 90.38 72 PRO A CA 1
ATOM 564 C C . PRO A 1 72 ? 12.758 -10.513 6.507 1.00 90.38 72 PRO A C 1
ATOM 566 O O . PRO A 1 72 ? 12.452 -10.997 5.420 1.00 90.38 72 PRO A O 1
ATOM 569 N N . CYS A 1 73 ? 12.040 -9.538 7.074 1.00 90.44 73 CYS A N 1
ATOM 570 C CA . CYS A 1 73 ? 10.834 -8.987 6.453 1.00 90.44 73 CYS A CA 1
ATOM 571 C C . CYS A 1 73 ? 11.169 -8.169 5.204 1.00 90.44 73 CYS A C 1
ATOM 573 O O . CYS A 1 73 ? 10.537 -8.359 4.167 1.00 90.44 73 CYS A O 1
ATOM 575 N N . LEU A 1 74 ? 12.200 -7.321 5.273 1.00 90.44 74 LEU A N 1
ATOM 576 C CA . LEU A 1 74 ? 12.668 -6.545 4.122 1.00 90.44 74 LEU A CA 1
ATOM 577 C C . LEU A 1 74 ? 13.137 -7.455 2.984 1.00 90.44 74 LEU A C 1
ATOM 579 O O . LEU A 1 74 ? 12.793 -7.228 1.825 1.00 90.44 74 LEU A O 1
ATOM 583 N N . TYR A 1 75 ? 13.857 -8.531 3.310 1.00 94.06 75 TYR A N 1
ATOM 584 C CA . TYR A 1 75 ? 14.269 -9.530 2.330 1.00 94.06 75 TYR A CA 1
ATOM 585 C C . TYR A 1 75 ? 13.065 -10.178 1.633 1.00 94.06 75 TYR A C 1
ATOM 587 O O . TYR A 1 75 ? 13.054 -10.299 0.405 1.00 94.06 75 TYR A O 1
ATOM 595 N N . GLN A 1 76 ? 12.034 -10.562 2.392 1.00 96.19 76 GLN A N 1
ATOM 596 C CA . GLN A 1 76 ? 10.821 -11.154 1.823 1.00 96.19 76 GLN A CA 1
ATOM 597 C C . GLN A 1 76 ? 10.046 -10.159 0.958 1.00 96.19 76 GLN A C 1
ATOM 599 O O . GLN A 1 76 ? 9.602 -10.529 -0.128 1.00 96.19 76 GLN A O 1
ATOM 604 N N . LEU A 1 77 ? 9.953 -8.894 1.375 1.00 95.00 77 LEU A N 1
ATOM 605 C CA . LEU A 1 77 ? 9.326 -7.838 0.585 1.00 95.00 77 LEU A CA 1
ATOM 606 C C . LEU A 1 77 ? 10.055 -7.621 -0.744 1.00 95.00 77 LEU A C 1
ATOM 608 O O . LEU A 1 77 ? 9.431 -7.647 -1.801 1.00 95.00 77 LEU A O 1
ATOM 612 N N . VAL A 1 78 ? 11.382 -7.483 -0.716 1.00 95.88 78 VAL A N 1
ATOM 613 C CA . VAL A 1 78 ? 12.206 -7.328 -1.927 1.00 95.88 78 VAL A CA 1
ATOM 614 C C . VAL A 1 78 ? 12.054 -8.539 -2.847 1.00 95.88 78 VAL A C 1
ATOM 616 O O . VAL A 1 78 ? 11.858 -8.396 -4.055 1.00 95.88 78 VAL A O 1
ATOM 619 N N . ARG A 1 79 ? 12.096 -9.754 -2.289 1.00 97.25 79 ARG A N 1
ATOM 620 C CA . ARG A 1 79 ? 11.889 -10.993 -3.048 1.00 97.25 79 ARG A CA 1
ATOM 621 C C . ARG A 1 79 ? 10.501 -11.035 -3.690 1.00 97.25 79 ARG A C 1
ATOM 623 O O . ARG A 1 79 ? 10.386 -11.443 -4.850 1.00 97.25 79 ARG A O 1
ATOM 630 N N . PHE A 1 80 ? 9.474 -10.619 -2.955 1.00 97.31 80 PHE A N 1
ATOM 631 C CA . PHE A 1 80 ? 8.105 -10.525 -3.439 1.00 97.31 80 PHE A CA 1
ATOM 632 C C . PHE A 1 80 ? 7.984 -9.512 -4.584 1.00 97.31 80 PHE A C 1
ATOM 634 O O . PHE A 1 80 ? 7.488 -9.873 -5.647 1.00 97.31 80 PHE A O 1
ATOM 641 N N . LEU A 1 81 ? 8.509 -8.295 -4.419 1.00 97.00 81 LEU A N 1
ATOM 642 C CA . LEU A 1 81 ? 8.471 -7.247 -5.445 1.00 97.00 81 LEU A CA 1
ATOM 643 C C . LEU A 1 81 ? 9.189 -7.672 -6.725 1.00 97.00 81 LEU A C 1
ATOM 645 O O . LEU A 1 81 ? 8.648 -7.531 -7.815 1.00 97.00 81 LEU A O 1
ATOM 649 N N . ARG A 1 82 ? 10.361 -8.307 -6.616 1.00 97.25 82 ARG A N 1
ATOM 650 C CA . ARG A 1 82 ? 11.055 -8.852 -7.794 1.00 97.25 82 ARG A CA 1
ATOM 651 C C . ARG A 1 82 ? 10.222 -9.911 -8.519 1.00 97.25 82 ARG A C 1
ATOM 653 O O . ARG A 1 82 ? 10.266 -9.994 -9.744 1.00 97.25 82 ARG A O 1
ATOM 660 N N . ARG A 1 83 ? 9.470 -10.745 -7.789 1.00 96.94 83 ARG A N 1
ATOM 661 C CA . ARG A 1 83 ? 8.522 -11.692 -8.403 1.00 96.94 83 ARG A CA 1
ATOM 662 C C . ARG A 1 83 ? 7.394 -10.943 -9.110 1.00 96.94 83 ARG A C 1
ATOM 664 O O . ARG A 1 83 ? 7.183 -11.204 -10.291 1.00 96.94 83 ARG A O 1
ATOM 671 N N . LEU A 1 84 ? 6.767 -9.990 -8.424 1.00 96.88 84 LEU A N 1
ATOM 672 C CA . LEU A 1 84 ? 5.699 -9.149 -8.959 1.00 96.88 84 LEU A CA 1
ATOM 673 C C . LEU A 1 84 ? 6.134 -8.478 -10.270 1.00 96.88 84 LEU A C 1
ATOM 675 O O . LEU A 1 84 ? 5.454 -8.595 -11.285 1.00 96.88 84 LEU A O 1
ATOM 679 N N . PHE A 1 85 ? 7.318 -7.867 -10.30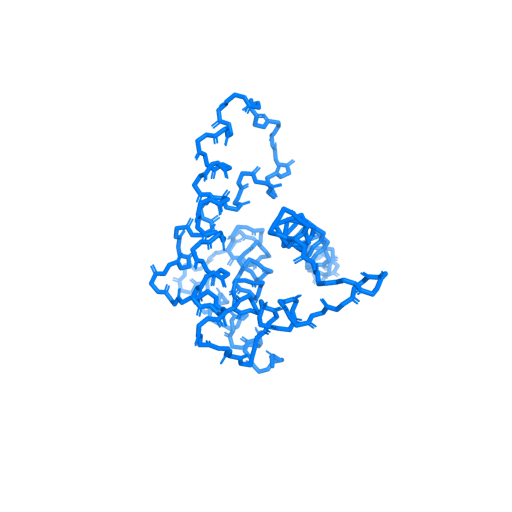0 1.00 96.50 85 PHE A N 1
ATOM 680 C CA . PHE A 1 85 ? 7.840 -7.191 -11.488 1.00 96.50 85 PHE A CA 1
ATOM 681 C C . PHE A 1 85 ? 8.081 -8.153 -12.652 1.00 96.50 85 PHE A C 1
ATOM 683 O O . PHE A 1 85 ? 7.762 -7.833 -13.794 1.00 96.50 85 PHE A O 1
ATOM 690 N N . ARG A 1 86 ? 8.613 -9.356 -12.395 1.00 95.88 86 ARG A N 1
ATOM 691 C CA . ARG A 1 86 ? 8.781 -10.374 -13.447 1.00 95.88 86 ARG A CA 1
ATOM 692 C C . ARG A 1 86 ? 7.448 -10.837 -14.028 1.00 95.88 86 ARG A C 1
ATOM 694 O O . ARG A 1 86 ? 7.382 -11.082 -15.230 1.00 95.88 86 ARG A O 1
ATOM 701 N N . GLU A 1 87 ? 6.421 -10.975 -13.198 1.00 95.50 87 GLU A N 1
ATOM 702 C CA . GLU A 1 87 ? 5.073 -11.340 -13.640 1.00 95.50 87 GLU A CA 1
ATOM 703 C C . GLU A 1 87 ? 4.477 -10.237 -14.524 1.00 95.50 87 GLU A C 1
ATOM 705 O O . GLU A 1 87 ? 4.080 -10.523 -15.653 1.00 95.50 87 GLU A O 1
ATOM 710 N N . HIS A 1 88 ? 4.551 -8.975 -14.096 1.00 95.38 88 HIS A N 1
ATOM 711 C CA . HIS A 1 88 ? 4.026 -7.832 -14.856 1.00 95.38 88 HIS A CA 1
ATOM 712 C C . HIS A 1 88 ? 4.824 -7.543 -16.137 1.00 95.38 88 HIS A C 1
ATOM 714 O O . HIS A 1 88 ? 4.252 -7.120 -17.134 1.00 95.38 88 HIS A O 1
ATOM 720 N N . ARG A 1 89 ? 6.131 -7.849 -16.186 1.00 93.69 89 ARG A N 1
ATOM 721 C CA . ARG A 1 89 ? 6.902 -7.801 -17.446 1.00 93.69 89 ARG A CA 1
ATOM 722 C C . ARG A 1 89 ? 6.410 -8.812 -18.481 1.00 93.69 89 ARG A C 1
ATOM 724 O O . ARG A 1 89 ? 6.502 -8.547 -19.674 1.00 93.69 89 ARG A O 1
ATOM 731 N N . ARG A 1 90 ? 5.955 -9.988 -18.035 1.00 95.44 90 ARG A N 1
ATOM 732 C CA . ARG A 1 90 ? 5.449 -11.053 -18.917 1.00 95.44 90 ARG A CA 1
ATOM 733 C C . ARG A 1 90 ? 3.994 -10.830 -19.305 1.00 95.44 90 ARG A C 1
ATOM 735 O O . ARG A 1 90 ? 3.612 -11.184 -20.413 1.00 95.44 90 ARG A O 1
ATOM 742 N N . ASN A 1 91 ? 3.206 -10.279 -18.391 1.00 95.06 91 ASN A N 1
ATOM 743 C CA . ASN A 1 91 ? 1.784 -10.043 -18.568 1.00 95.06 91 ASN A CA 1
ATOM 744 C C . ASN A 1 91 ? 1.402 -8.660 -18.012 1.00 95.06 91 ASN A C 1
ATOM 746 O O . ASN A 1 91 ? 0.884 -8.589 -16.893 1.00 95.06 91 ASN A O 1
ATOM 750 N N . PRO A 1 92 ? 1.682 -7.572 -18.756 1.00 94.38 92 PRO A N 1
ATOM 751 C CA . PRO A 1 92 ? 1.358 -6.217 -18.322 1.00 94.38 92 PRO A CA 1
ATOM 752 C C . PRO A 1 92 ? -0.129 -6.071 -18.003 1.00 94.38 92 PRO A C 1
ATOM 754 O O . PRO A 1 92 ? -0.978 -6.591 -18.726 1.00 94.38 92 PRO A O 1
ATOM 757 N N . GLN A 1 93 ? -0.428 -5.359 -16.924 1.00 94.38 93 GLN A N 1
ATOM 758 C CA . GLN A 1 93 ? -1.781 -5.058 -16.465 1.00 94.38 93 GLN A CA 1
ATOM 759 C C . GLN A 1 93 ? -2.004 -3.538 -16.455 1.00 94.38 93 GLN A C 1
ATOM 761 O O . GLN A 1 93 ? -1.074 -2.759 -16.664 1.00 94.38 93 GLN A O 1
ATOM 766 N N . ASP A 1 94 ? -3.238 -3.107 -16.203 1.00 94.69 94 ASP A N 1
ATOM 767 C CA . ASP A 1 94 ? -3.564 -1.692 -15.990 1.00 94.69 94 ASP A CA 1
ATOM 768 C C . ASP A 1 94 ? -3.338 -1.303 -14.517 1.00 94.69 94 ASP A C 1
ATOM 770 O O . ASP A 1 94 ? -4.276 -1.131 -13.736 1.00 94.69 94 ASP A O 1
ATOM 774 N N . ASP A 1 95 ? -2.067 -1.258 -14.113 1.00 95.62 95 ASP A N 1
ATOM 775 C CA . ASP A 1 95 ? -1.643 -0.932 -12.752 1.00 95.62 95 ASP A CA 1
ATOM 776 C C . ASP A 1 95 ? -0.339 -0.125 -12.698 1.00 95.62 95 ASP A C 1
ATOM 778 O O . ASP A 1 95 ? 0.382 0.054 -13.685 1.00 95.62 95 ASP A O 1
ATOM 782 N N . LEU A 1 96 ? -0.031 0.388 -11.504 1.00 95.19 96 LEU A N 1
ATOM 783 C CA . LEU A 1 96 ? 1.138 1.229 -11.277 1.00 95.19 96 LEU A CA 1
ATOM 784 C C . LEU A 1 96 ? 2.446 0.466 -11.505 1.00 95.19 96 LEU A C 1
ATOM 786 O O . LEU A 1 96 ? 3.409 1.052 -11.988 1.00 95.19 96 LEU A O 1
ATOM 790 N N . THR A 1 97 ? 2.494 -0.831 -11.196 1.00 96.06 97 THR A N 1
ATOM 791 C CA . THR A 1 97 ? 3.693 -1.648 -11.430 1.00 96.06 97 THR A CA 1
ATOM 792 C C . THR A 1 97 ? 4.017 -1.728 -12.922 1.00 96.06 97 THR A C 1
ATOM 794 O O . THR A 1 97 ? 5.165 -1.521 -13.317 1.00 96.06 97 THR A O 1
ATOM 797 N N . SER A 1 98 ? 3.012 -1.970 -13.762 1.00 95.62 98 SER A N 1
ATOM 798 C CA . SER A 1 98 ? 3.151 -2.021 -15.219 1.00 95.62 98 SER A CA 1
ATOM 799 C C . SER A 1 98 ? 3.520 -0.658 -15.797 1.00 95.62 98 SER A C 1
ATOM 801 O O . SER A 1 98 ? 4.401 -0.582 -16.654 1.00 95.62 98 SER A O 1
ATOM 803 N N . ALA A 1 99 ? 2.919 0.419 -15.284 1.00 94.38 99 ALA A N 1
ATOM 804 C CA . ALA A 1 99 ? 3.265 1.784 -15.670 1.00 94.38 99 ALA A CA 1
ATOM 805 C C . ALA A 1 99 ? 4.727 2.127 -15.326 1.00 94.38 99 ALA A C 1
ATOM 807 O O . ALA A 1 99 ? 5.465 2.612 -16.181 1.00 94.38 99 ALA A O 1
ATOM 808 N N . LEU A 1 100 ? 5.182 1.810 -14.109 1.00 94.00 100 LEU A N 1
ATOM 809 C CA . LEU A 1 100 ? 6.565 2.039 -13.678 1.00 94.00 100 LEU A CA 1
ATOM 810 C C . LEU A 1 100 ? 7.573 1.208 -14.486 1.00 94.00 100 LEU A C 1
ATOM 812 O O . LEU A 1 100 ? 8.643 1.701 -14.825 1.00 94.00 100 LEU A O 1
ATOM 816 N N . LEU A 1 101 ? 7.233 -0.032 -14.848 1.00 93.56 101 LEU A N 1
ATOM 817 C CA . LEU A 1 101 ? 8.070 -0.886 -15.702 1.00 93.56 101 LEU A CA 1
ATOM 818 C C . LEU A 1 101 ? 8.236 -0.353 -17.133 1.00 93.56 101 LEU A C 1
ATOM 820 O O . LEU A 1 101 ? 9.195 -0.716 -17.821 1.00 93.56 101 LEU A O 1
ATOM 824 N N . GLN A 1 102 ? 7.280 0.448 -17.600 1.00 89.88 102 GLN A N 1
ATOM 825 C CA . GLN A 1 102 ? 7.312 1.091 -18.912 1.00 89.88 102 GLN A CA 1
ATOM 826 C C . GLN A 1 102 ? 7.930 2.491 -18.865 1.00 89.88 102 GLN A C 1
ATOM 828 O O . GLN A 1 102 ? 8.301 3.005 -19.917 1.00 89.88 102 GLN A O 1
ATOM 833 N N . ALA A 1 103 ? 8.060 3.085 -17.677 1.00 88.31 103 ALA A N 1
ATOM 834 C CA . ALA A 1 103 ? 8.635 4.406 -17.503 1.00 88.31 103 ALA A CA 1
ATOM 835 C C . ALA A 1 103 ? 10.116 4.434 -17.913 1.00 88.31 103 ALA A C 1
ATOM 837 O O . ALA A 1 103 ? 10.906 3.553 -17.558 1.00 88.31 103 ALA A O 1
ATOM 838 N N . GLU A 1 104 ? 10.483 5.483 -18.645 1.00 80.56 104 GLU A N 1
ATOM 839 C CA . GLU A 1 104 ? 11.859 5.793 -19.020 1.00 80.56 104 GLU A CA 1
ATOM 840 C C . GLU A 1 104 ? 12.348 7.020 -18.236 1.00 80.56 104 GLU A C 1
ATOM 842 O O . GLU A 1 104 ? 11.625 8.006 -18.096 1.00 80.56 104 GLU A O 1
ATOM 847 N N . SER A 1 105 ? 13.582 6.951 -17.736 1.00 72.81 105 SER A N 1
ATOM 848 C CA . SER A 1 105 ? 14.325 8.030 -17.084 1.00 72.81 105 SER A CA 1
ATOM 849 C C . SER A 1 105 ? 15.714 8.119 -17.716 1.00 72.81 105 SER A C 1
ATOM 851 O O . SER A 1 105 ? 16.379 7.101 -17.915 1.00 72.81 105 SER A O 1
ATOM 853 N N . ASP A 1 106 ? 16.144 9.325 -18.086 1.00 74.69 106 ASP A N 1
ATOM 854 C CA . ASP A 1 106 ? 17.440 9.584 -18.738 1.00 74.69 106 ASP A CA 1
ATOM 855 C C . ASP A 1 106 ? 17.718 8.708 -19.980 1.00 74.69 106 ASP A C 1
ATOM 857 O O . ASP A 1 106 ? 18.850 8.322 -20.265 1.00 74.69 106 ASP A O 1
ATOM 861 N N . GLY A 1 107 ? 16.664 8.375 -20.738 1.00 77.06 107 GLY A N 1
ATOM 862 C CA . GLY A 1 107 ? 16.755 7.541 -21.943 1.00 77.06 107 GLY A CA 1
ATOM 863 C C . GLY A 1 107 ? 16.917 6.040 -21.675 1.00 77.06 107 GLY A C 1
ATOM 864 O O . GLY A 1 107 ? 17.204 5.283 -22.601 1.00 77.06 107 GLY A O 1
ATOM 865 N N . SER A 1 108 ? 16.735 5.595 -20.428 1.00 83.00 108 SER A N 1
ATOM 866 C CA . SER A 1 108 ? 16.764 4.185 -20.037 1.00 83.00 108 SER A CA 1
ATOM 867 C C . SER A 1 108 ? 15.550 3.813 -19.185 1.00 83.00 108 SER A C 1
ATOM 869 O O . SER A 1 108 ? 14.942 4.660 -18.538 1.00 83.00 108 SER A O 1
ATOM 871 N N . LYS A 1 109 ? 15.155 2.538 -19.188 1.00 87.56 109 LYS A N 1
ATOM 872 C CA . LYS A 1 109 ? 14.105 2.060 -18.278 1.00 87.56 109 LYS A CA 1
ATOM 873 C C . LYS A 1 109 ? 14.646 1.949 -16.861 1.00 87.56 109 LYS A C 1
ATOM 875 O O . LYS A 1 109 ? 15.812 1.602 -16.683 1.00 87.56 109 LYS A O 1
ATOM 880 N N . LEU A 1 110 ? 13.766 2.135 -15.881 1.00 89.62 110 LEU A N 1
ATOM 881 C CA . LEU A 1 110 ? 14.107 1.916 -14.478 1.00 89.62 110 LEU A CA 1
ATOM 882 C C . LEU A 1 110 ? 14.646 0.494 -14.258 1.00 89.62 110 LEU A C 1
ATOM 884 O O . LEU A 1 110 ? 14.049 -0.507 -14.680 1.00 89.62 110 LEU A O 1
ATOM 888 N N . SER A 1 111 ? 15.774 0.409 -13.564 1.00 91.75 111 SER A N 1
ATOM 889 C CA . SER A 1 111 ? 16.333 -0.843 -13.067 1.00 91.75 111 SER A CA 1
ATOM 890 C C . SER A 1 111 ? 15.420 -1.476 -12.010 1.00 91.75 111 SER A C 1
ATOM 892 O O . SER A 1 111 ? 14.538 -0.833 -11.438 1.00 91.75 111 SER A O 1
ATOM 894 N N . GLU A 1 112 ? 15.615 -2.768 -11.715 1.00 91.06 112 GLU A N 1
ATOM 895 C CA . GLU A 1 112 ? 14.835 -3.423 -10.652 1.00 91.06 112 GLU A CA 1
ATOM 896 C C . GLU A 1 112 ? 15.017 -2.755 -9.288 1.00 91.06 112 GLU A C 1
ATOM 898 O O . GLU A 1 112 ? 14.045 -2.650 -8.543 1.00 91.06 112 GLU A O 1
ATOM 903 N N . ASP A 1 113 ? 16.225 -2.296 -8.966 1.00 93.06 113 ASP A N 1
ATOM 904 C CA . ASP A 1 113 ? 16.498 -1.680 -7.670 1.00 93.06 113 ASP A CA 1
ATOM 905 C C . ASP A 1 113 ? 15.882 -0.270 -7.576 1.00 93.06 113 ASP A C 1
ATOM 907 O O . ASP A 1 113 ? 15.340 0.083 -6.529 1.00 93.06 113 ASP A O 1
ATOM 911 N N . GLU A 1 114 ? 15.834 0.493 -8.675 1.00 94.06 114 GLU A N 1
ATOM 912 C CA . GLU A 1 114 ? 15.096 1.767 -8.735 1.00 94.06 114 GLU A CA 1
ATOM 913 C C . GLU A 1 114 ? 13.582 1.565 -8.617 1.00 94.06 114 GLU A C 1
ATOM 915 O O . GLU A 1 114 ? 12.911 2.318 -7.913 1.00 94.06 114 GLU A O 1
ATOM 920 N N . LEU A 1 115 ? 13.031 0.521 -9.244 1.00 94.62 115 LEU A N 1
ATOM 921 C CA . LEU A 1 115 ? 11.616 0.170 -9.094 1.00 94.62 115 LEU A CA 1
ATOM 922 C C . LEU A 1 115 ? 11.281 -0.208 -7.649 1.00 94.62 115 LEU A C 1
ATOM 924 O O . LEU A 1 115 ? 10.261 0.230 -7.117 1.00 94.62 115 LEU A O 1
ATOM 928 N N . ILE A 1 116 ? 12.143 -0.993 -6.993 1.00 95.25 116 ILE A N 1
ATOM 929 C CA . ILE A 1 116 ? 11.993 -1.311 -5.568 1.00 95.25 116 ILE A CA 1
ATOM 930 C C . ILE A 1 116 ? 12.031 -0.023 -4.741 1.00 95.25 116 ILE A C 1
ATOM 932 O O . ILE A 1 116 ? 11.171 0.157 -3.881 1.00 95.25 116 ILE A O 1
ATOM 936 N N . ALA A 1 117 ? 12.982 0.878 -5.006 1.00 93.38 117 ALA A N 1
ATOM 937 C CA . ALA A 1 117 ? 13.094 2.152 -4.300 1.00 93.38 117 ALA A CA 1
ATOM 938 C C . ALA A 1 117 ? 11.850 3.036 -4.497 1.00 93.38 117 ALA A C 1
ATOM 940 O O . ALA A 1 117 ? 11.366 3.638 -3.540 1.00 93.38 117 ALA A O 1
ATOM 941 N N . MET A 1 118 ? 11.277 3.059 -5.701 1.00 94.06 118 MET A N 1
ATOM 942 C CA . MET A 1 118 ? 10.048 3.798 -5.991 1.00 94.06 118 MET A CA 1
ATOM 943 C C . MET A 1 118 ? 8.849 3.227 -5.228 1.00 94.06 118 MET A C 1
ATOM 945 O O . MET A 1 118 ? 8.101 3.967 -4.593 1.00 94.06 118 MET A O 1
ATOM 949 N N . VAL A 1 119 ? 8.681 1.900 -5.228 1.00 93.75 119 VAL A N 1
ATOM 950 C CA . VAL A 1 119 ? 7.624 1.240 -4.446 1.00 93.75 119 VAL A CA 1
ATOM 951 C C . VAL A 1 119 ? 7.820 1.473 -2.949 1.00 93.75 119 VAL A C 1
ATOM 953 O O . VAL A 1 119 ? 6.851 1.715 -2.230 1.00 93.75 119 VAL A O 1
ATOM 956 N N . ALA A 1 120 ? 9.065 1.447 -2.478 1.00 91.75 120 ALA A N 1
ATOM 957 C CA . ALA A 1 120 ? 9.398 1.745 -1.097 1.00 91.75 120 ALA A CA 1
ATOM 958 C C . ALA A 1 120 ? 8.999 3.172 -0.705 1.00 91.75 120 ALA A C 1
ATOM 960 O O . ALA A 1 120 ? 8.358 3.354 0.329 1.00 91.75 120 ALA A O 1
ATOM 961 N N . LEU A 1 121 ? 9.313 4.156 -1.553 1.00 91.62 121 LEU A N 1
ATOM 962 C CA . LEU A 1 121 ? 8.926 5.551 -1.363 1.00 91.62 121 LEU A CA 1
ATOM 963 C C . LEU A 1 121 ? 7.404 5.717 -1.337 1.00 91.62 121 LEU A C 1
ATOM 965 O O . LEU A 1 121 ? 6.881 6.403 -0.466 1.00 91.62 121 LEU A O 1
ATOM 969 N N . LEU A 1 122 ? 6.683 5.069 -2.254 1.00 92.00 122 LEU A N 1
ATOM 970 C CA . LEU A 1 122 ? 5.219 5.103 -2.280 1.00 92.00 122 LEU A CA 1
ATOM 971 C C . LEU A 1 122 ? 4.615 4.537 -0.992 1.00 92.00 122 LEU A C 1
ATOM 973 O O . LEU A 1 122 ? 3.684 5.123 -0.440 1.00 92.00 122 LEU A O 1
ATOM 977 N N . LEU A 1 123 ? 5.157 3.416 -0.504 1.00 90.69 123 LEU A N 1
ATOM 978 C CA . LEU A 1 123 ? 4.715 2.789 0.738 1.00 90.69 123 LEU A CA 1
ATOM 979 C C . LEU A 1 123 ? 4.945 3.695 1.944 1.00 90.69 123 LEU A C 1
ATOM 981 O O . LEU A 1 123 ? 4.025 3.866 2.730 1.00 90.69 123 LEU A O 1
ATOM 985 N N . THR A 1 124 ? 6.129 4.281 2.111 1.00 88.50 124 THR A N 1
ATOM 986 C CA . THR A 1 124 ? 6.419 5.111 3.289 1.00 88.50 124 THR A CA 1
ATOM 987 C C . THR A 1 124 ? 5.725 6.468 3.208 1.00 88.50 124 THR A C 1
ATOM 989 O O . THR A 1 124 ? 4.975 6.828 4.116 1.00 88.50 124 THR A O 1
ATOM 992 N N . ALA A 1 125 ? 5.889 7.184 2.092 1.00 88.50 125 ALA A N 1
ATOM 993 C CA . ALA A 1 125 ? 5.332 8.521 1.912 1.00 88.50 125 ALA A CA 1
ATOM 994 C C . ALA A 1 125 ? 3.800 8.510 1.918 1.00 88.50 125 ALA A C 1
ATOM 996 O O . ALA A 1 125 ? 3.184 9.372 2.541 1.00 88.50 125 ALA A O 1
ATOM 997 N N . GLY A 1 126 ? 3.178 7.530 1.254 1.00 87.12 126 GLY A N 1
ATOM 998 C CA . GLY A 1 126 ? 1.722 7.425 1.173 1.00 87.12 126 GLY A CA 1
ATOM 999 C C . GLY A 1 126 ? 1.075 6.892 2.451 1.00 87.12 126 GLY A C 1
ATOM 1000 O O . GLY A 1 126 ? -0.063 7.253 2.754 1.00 87.12 126 GLY A O 1
ATOM 1001 N N . HIS A 1 127 ? 1.775 6.050 3.214 1.00 89.50 127 HIS A N 1
ATOM 1002 C CA . HIS A 1 127 ? 1.218 5.467 4.431 1.00 89.50 127 HIS A CA 1
ATOM 1003 C C . HIS A 1 127 ? 1.150 6.472 5.577 1.00 89.50 127 HIS A C 1
ATOM 1005 O O . HIS A 1 127 ? 0.075 6.676 6.134 1.00 89.50 127 HIS A O 1
ATOM 1011 N N . GLU A 1 128 ? 2.267 7.116 5.920 1.00 86.62 128 GLU A N 1
ATOM 1012 C CA . GLU A 1 128 ? 2.330 7.985 7.101 1.00 86.62 128 GLU A CA 1
ATOM 1013 C C . GLU A 1 128 ? 1.470 9.243 6.945 1.00 86.62 128 GLU A C 1
ATOM 1015 O O . GLU A 1 128 ? 0.730 9.606 7.860 1.00 86.62 128 GLU A O 1
ATOM 1020 N N . THR A 1 129 ? 1.518 9.880 5.772 1.00 91.06 129 THR A N 1
ATOM 1021 C CA . THR A 1 129 ? 0.751 11.104 5.488 1.00 91.06 129 THR A CA 1
ATOM 1022 C C . THR A 1 129 ? -0.751 10.852 5.559 1.00 91.06 129 THR A C 1
ATOM 1024 O O . THR A 1 129 ? -1.446 11.515 6.321 1.00 91.06 129 THR A O 1
ATOM 1027 N N . THR A 1 130 ? -1.242 9.826 4.859 1.00 93.75 130 THR A N 1
ATOM 1028 C CA . THR A 1 130 ? -2.672 9.486 4.840 1.00 93.75 130 THR A CA 1
ATOM 1029 C C . THR A 1 130 ? -3.190 9.119 6.232 1.00 93.75 130 THR A C 1
ATOM 1031 O O . THR A 1 130 ? -4.291 9.521 6.603 1.00 93.75 130 THR A O 1
ATOM 1034 N N . VAL A 1 131 ? -2.408 8.379 7.030 1.00 92.56 131 VAL A N 1
ATOM 1035 C CA . VAL A 1 131 ? -2.782 8.044 8.416 1.00 92.56 131 VAL A CA 1
ATOM 1036 C C . VAL A 1 131 ? -2.917 9.311 9.259 1.00 92.56 131 VAL A C 1
ATOM 1038 O O . VAL A 1 131 ? -3.918 9.473 9.960 1.00 92.56 131 VAL A O 1
ATOM 1041 N N . ASN A 1 132 ? -1.939 10.214 9.165 1.00 91.19 132 ASN A N 1
ATOM 1042 C CA . ASN A 1 132 ? -1.943 11.472 9.904 1.00 91.19 132 ASN A CA 1
ATOM 1043 C C . ASN A 1 132 ? -3.102 12.381 9.482 1.00 91.19 132 ASN A C 1
ATOM 1045 O O . ASN A 1 132 ? -3.765 12.951 10.348 1.00 91.19 132 ASN A O 1
ATOM 1049 N N . ASP A 1 133 ? -3.391 12.475 8.184 1.00 94.06 133 ASP A N 1
ATOM 1050 C CA . ASP A 1 133 ? -4.481 13.298 7.657 1.00 94.06 133 ASP A CA 1
ATOM 1051 C C . ASP A 1 133 ? -5.852 12.779 8.104 1.00 94.06 133 ASP A C 1
ATOM 1053 O O . ASP A 1 133 ? -6.701 13.561 8.540 1.00 94.06 133 ASP A O 1
ATOM 1057 N N . ILE A 1 134 ? -6.064 11.456 8.071 1.00 93.88 134 ILE A N 1
ATOM 1058 C CA . ILE A 1 134 ? -7.291 10.832 8.588 1.00 93.88 134 ILE A CA 1
ATOM 1059 C C . ILE A 1 134 ? -7.441 11.125 10.082 1.00 93.88 134 ILE A C 1
ATOM 1061 O O . ILE A 1 134 ? -8.512 11.549 10.523 1.00 93.88 134 ILE A O 1
ATOM 1065 N N . TYR A 1 135 ? -6.375 10.921 10.861 1.00 91.50 135 TYR A N 1
ATOM 1066 C CA . TYR A 1 135 ? -6.389 11.163 12.300 1.00 91.50 135 TYR A CA 1
ATOM 1067 C C . TYR A 1 135 ? -6.707 12.626 12.634 1.00 91.50 135 TYR A C 1
ATOM 1069 O O . TYR A 1 135 ? -7.607 12.891 13.434 1.00 91.50 135 TYR A O 1
ATOM 1077 N N . ALA A 1 136 ? -6.010 13.571 11.997 1.00 92.25 136 ALA A N 1
ATOM 1078 C CA . ALA A 1 136 ? -6.190 15.005 12.205 1.00 92.25 136 ALA A CA 1
ATOM 1079 C C . ALA A 1 136 ? -7.580 15.492 11.767 1.00 92.25 136 ALA A C 1
ATOM 1081 O O . ALA A 1 136 ? -8.155 16.385 12.389 1.00 92.25 136 ALA A O 1
ATOM 1082 N N . GLY A 1 137 ? -8.131 14.915 10.695 1.00 92.81 137 GLY A N 1
ATOM 1083 C CA . GLY A 1 137 ? -9.489 15.203 10.244 1.00 92.81 137 GLY A CA 1
ATOM 1084 C C . GLY A 1 137 ? -10.544 14.757 11.255 1.00 92.81 137 GLY A C 1
ATOM 1085 O O . GLY A 1 137 ? -11.444 15.528 11.577 1.00 92.81 137 GLY A O 1
ATOM 1086 N N . LEU A 1 138 ? -10.423 13.538 11.787 1.00 90.12 138 LEU A N 1
ATOM 1087 C CA . LEU A 1 138 ? -11.402 12.983 12.726 1.00 90.12 138 LEU A CA 1
ATOM 1088 C C . LEU A 1 138 ? -11.345 13.605 14.117 1.00 90.12 138 LEU A C 1
ATOM 1090 O O . LEU A 1 138 ? -12.399 13.842 14.697 1.00 90.12 138 LEU A O 1
ATOM 1094 N N . THR A 1 139 ? -10.158 13.901 14.647 1.00 88.31 139 THR A N 1
ATOM 1095 C CA . THR A 1 139 ? -10.038 14.575 15.956 1.00 88.31 139 THR A CA 1
ATOM 1096 C C . THR A 1 139 ? -10.797 15.902 15.964 1.00 88.31 139 THR A C 1
ATOM 1098 O O . THR A 1 139 ? -11.605 16.138 16.855 1.00 88.31 139 THR A O 1
ATOM 1101 N N . LYS A 1 140 ? -10.703 16.690 14.885 1.00 91.25 140 LYS A N 1
ATOM 1102 C CA . LYS A 1 140 ? -11.489 17.928 14.719 1.00 91.25 140 LYS A CA 1
ATOM 1103 C C . LYS A 1 140 ? -13.010 17.735 14.713 1.00 91.25 140 LYS A C 1
ATOM 1105 O O . LYS A 1 140 ? -13.728 18.699 14.954 1.00 91.25 140 LYS A O 1
ATOM 1110 N N . LEU A 1 141 ? -13.505 16.545 14.373 1.00 88.50 141 LEU A N 1
ATOM 1111 C CA . LEU A 1 141 ? -14.940 16.243 14.319 1.00 88.50 141 LEU A CA 1
ATOM 1112 C C . LEU A 1 141 ? -15.478 15.680 15.637 1.00 88.50 141 LEU A C 1
ATOM 1114 O O . LEU A 1 141 ? -16.678 15.770 15.879 1.00 88.50 141 LEU A O 1
ATOM 1118 N N . VAL A 1 142 ? -14.615 15.063 16.447 1.00 84.62 142 VAL A N 1
ATOM 1119 C CA . VAL A 1 142 ? -14.995 14.390 17.699 1.00 84.62 142 VAL A CA 1
ATOM 1120 C C . VAL A 1 142 ? -14.760 15.282 18.924 1.00 84.62 142 VAL A C 1
ATOM 1122 O O . VAL A 1 142 ? -15.410 15.067 19.940 1.00 84.62 142 VAL A O 1
ATOM 1125 N N . ASP A 1 143 ? -13.917 16.315 18.823 1.00 67.19 143 ASP A N 1
ATOM 1126 C CA . ASP A 1 143 ? -13.679 17.315 19.881 1.00 67.19 143 ASP A CA 1
ATOM 1127 C C . ASP A 1 143 ? -14.840 18.338 20.051 1.00 67.19 143 ASP A C 1
ATOM 1129 O O . ASP A 1 143 ? -14.598 19.528 20.264 1.00 67.19 143 ASP A O 1
ATOM 1133 N N . VAL A 1 144 ? -16.104 17.894 19.952 1.00 50.78 144 VAL A N 1
ATOM 1134 C CA . VAL A 1 144 ? -17.325 18.702 20.201 1.00 50.78 144 VAL A CA 1
ATOM 1135 C C . VAL A 1 144 ? -17.914 18.408 21.575 1.00 50.78 144 VAL A C 1
ATOM 1137 O O . VAL A 1 144 ? -18.128 17.215 21.883 1.00 50.78 144 VAL A O 1
#

pLDDT: mean 90.06, std 9.11, range [50.78, 97.31]

Organism: NCBI:txid1914872

Secondary structure (DSSP, 8-state):
-HHHHHHHHHHHHHHHHHHT---IIIIIITHHHHHHHHHHTT--HHHHHHHHHHHHHHH--SS---HHHHHHHHHHHHHHHHHHHHHHHHS--SSHHHHHHH-EETTEEPPHHHHHHHHHHHHHHHHHHHHHHHHHHHHHHH--